Protein AF-A0A838V2D2-F1 (afdb_monomer_lite)

Foldseek 3Di:
DDDDDPDDDPPPDDDDDDDDDDDPVVVVVLVVVCVVVVHDSVVVVVVVVVVVVVVVVVVVVVVVVVVVCVVPPDDPVRVVVVVVVVVVVVVPDPD

Secondary structure (DSSP, 8-state):
----PPPP-----PPPP------HHHHHHHHHHHHHHT--HHHHHHHHHHHHHHHHHHHHHHHHHHHHHHHSPPPHHHHHHHHHHHHHHHHHS--

Radius of gyration: 25.31 Å; chains: 1; bounding box: 63×48×54 Å

pLDDT: mean 87.37, std 14.62, range [41.28, 98.31]

Sequence (95 aa):
MAATKPSGTIWPVSRTQTLVQLNEDLLRQLDERAAKEGRSRSSLIRDAIDAYLFDEDKARIDREIVEGYERIPETDEEMESVEASAREAVEEEPW

Structure (mmCIF, N/CA/C/O backbone):
data_AF-A0A838V2D2-F1
#
_entry.id   AF-A0A838V2D2-F1
#
loop_
_atom_site.group_PDB
_atom_site.id
_atom_site.type_symbol
_atom_site.label_atom_id
_atom_site.label_alt_id
_atom_site.label_comp_id
_atom_site.label_asym_id
_atom_site.label_entity_id
_atom_site.label_seq_id
_atom_site.pdbx_PDB_ins_code
_atom_site.Cartn_x
_atom_site.Cartn_y
_atom_site.Cartn_z
_atom_site.occupancy
_atom_site.B_iso_or_equiv
_atom_site.auth_seq_id
_atom_site.auth_comp_id
_atom_site.auth_asym_id
_atom_site.auth_atom_id
_atom_site.pdbx_PDB_model_num
ATOM 1 N N . MET A 1 1 ? 46.665 -9.140 17.914 1.00 48.03 1 MET A N 1
ATOM 2 C CA . MET A 1 1 ? 45.846 -8.808 16.730 1.00 48.03 1 MET A CA 1
ATOM 3 C C . MET A 1 1 ? 44.562 -9.620 16.784 1.00 48.03 1 MET A C 1
ATOM 5 O O . MET A 1 1 ? 44.650 -10.832 16.680 1.00 48.03 1 MET A O 1
ATOM 9 N N . ALA A 1 2 ? 43.438 -8.944 17.039 1.00 41.28 2 ALA A N 1
ATOM 10 C CA . ALA A 1 2 ? 42.021 -9.346 16.941 1.00 41.28 2 ALA A CA 1
ATOM 11 C C . ALA A 1 2 ? 41.264 -8.422 17.919 1.00 41.28 2 ALA A C 1
ATOM 13 O O . ALA A 1 2 ? 41.774 -8.185 19.006 1.00 41.28 2 ALA A O 1
ATOM 14 N N . ALA A 1 3 ? 40.090 -7.857 17.678 1.00 44.94 3 ALA A N 1
ATOM 15 C CA . ALA A 1 3 ? 39.247 -7.664 16.510 1.00 44.94 3 ALA A CA 1
ATOM 16 C C . ALA A 1 3 ? 38.207 -6.617 16.957 1.00 44.94 3 ALA A C 1
ATOM 18 O O . ALA A 1 3 ? 37.695 -6.747 18.062 1.00 44.94 3 ALA A O 1
ATOM 19 N N . THR A 1 4 ? 37.845 -5.651 16.115 1.00 41.34 4 THR A N 1
ATOM 20 C CA . THR A 1 4 ? 36.537 -4.981 16.214 1.00 41.34 4 THR A CA 1
ATOM 21 C C . THR A 1 4 ? 36.089 -4.689 14.794 1.00 41.34 4 THR A C 1
ATOM 23 O O . THR A 1 4 ? 36.630 -3.808 14.131 1.00 41.34 4 THR A O 1
ATOM 26 N N . LYS A 1 5 ? 35.123 -5.469 14.306 1.00 56.53 5 LYS A N 1
ATOM 27 C CA . LYS A 1 5 ? 34.335 -5.087 13.133 1.00 56.53 5 LYS A CA 1
ATOM 28 C C . LYS A 1 5 ? 33.394 -3.961 13.584 1.00 56.53 5 LYS A C 1
ATOM 30 O O . LYS A 1 5 ? 32.765 -4.136 14.631 1.00 56.53 5 LYS A O 1
ATOM 35 N N . PRO A 1 6 ? 33.281 -2.825 12.876 1.00 51.12 6 PRO A N 1
ATOM 36 C CA . PRO A 1 6 ? 32.275 -1.834 13.228 1.00 51.12 6 PRO A CA 1
ATOM 37 C C . PRO A 1 6 ? 30.883 -2.441 13.012 1.00 51.12 6 PRO A C 1
ATOM 39 O O . PRO A 1 6 ? 30.551 -2.902 11.920 1.00 51.12 6 PRO A O 1
ATOM 42 N N . SER A 1 7 ? 30.112 -2.502 14.099 1.00 60.69 7 SER A N 1
ATOM 43 C CA . SER A 1 7 ? 28.714 -2.930 14.118 1.00 60.69 7 SER A CA 1
ATOM 44 C C . SER A 1 7 ? 27.884 -2.028 13.201 1.00 60.69 7 SER A C 1
ATOM 46 O O . SER A 1 7 ? 28.074 -0.811 13.200 1.00 60.69 7 SER A O 1
ATOM 48 N N . GLY A 1 8 ? 26.997 -2.633 12.409 1.00 54.53 8 GLY A N 1
ATOM 49 C CA . GLY A 1 8 ? 26.199 -1.959 11.389 1.00 54.53 8 GLY A CA 1
ATOM 50 C C . GLY A 1 8 ? 25.382 -0.794 11.945 1.00 54.53 8 GLY A C 1
ATOM 51 O O . GLY A 1 8 ? 24.673 -0.923 12.943 1.00 54.53 8 GLY A O 1
ATOM 52 N N . THR A 1 9 ? 25.480 0.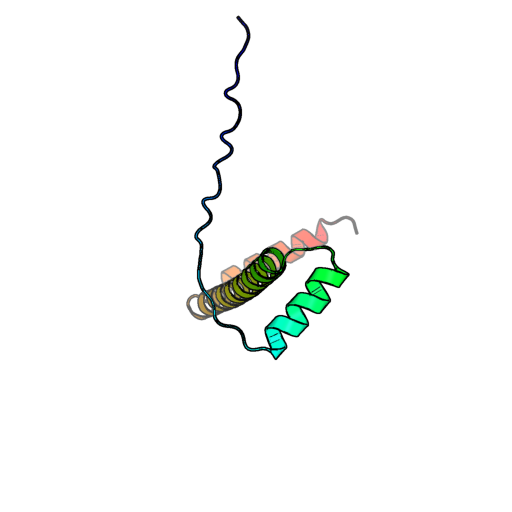353 11.280 1.00 56.97 9 THR A N 1
ATOM 53 C CA . THR A 1 9 ? 24.656 1.528 11.549 1.00 56.97 9 THR A CA 1
ATOM 54 C C . THR A 1 9 ? 23.193 1.200 11.261 1.00 56.97 9 THR A C 1
ATOM 56 O O . THR A 1 9 ? 22.779 1.097 10.109 1.00 56.97 9 THR A O 1
ATOM 59 N N . ILE A 1 10 ? 22.401 1.050 12.318 1.00 58.66 10 ILE A N 1
ATOM 60 C CA . ILE A 1 10 ? 20.940 1.077 12.243 1.00 58.66 10 ILE A CA 1
ATOM 61 C C . ILE A 1 10 ? 20.567 2.552 12.083 1.00 58.66 10 ILE A C 1
ATOM 63 O O . ILE A 1 10 ? 20.594 3.304 13.055 1.00 58.66 10 ILE A O 1
ATOM 67 N N . TRP A 1 11 ? 20.308 3.008 10.858 1.00 53.97 11 TRP A N 1
ATOM 68 C CA . TRP A 1 11 ? 19.791 4.360 10.655 1.00 53.97 11 TRP A CA 1
ATOM 69 C C . TRP A 1 11 ? 18.395 4.433 11.288 1.00 53.97 11 TRP A C 1
ATOM 71 O O . TRP A 1 11 ? 17.520 3.653 10.900 1.00 53.97 11 TRP A O 1
ATOM 81 N N . PRO A 1 12 ? 18.151 5.314 12.274 1.00 61.06 12 PRO A N 1
ATOM 82 C CA . PRO A 1 12 ? 16.805 5.505 12.783 1.00 61.06 12 PRO A CA 1
ATOM 83 C C . PRO A 1 12 ? 15.958 6.121 11.666 1.00 61.06 12 PRO A C 1
ATOM 85 O O . PRO A 1 12 ? 16.247 7.220 11.199 1.00 61.06 12 PRO A O 1
ATOM 88 N N . VAL A 1 13 ? 14.913 5.413 11.230 1.00 69.94 13 VAL A N 1
ATOM 89 C CA . VAL A 1 13 ? 13.926 5.967 10.296 1.00 69.94 13 VAL A CA 1
ATOM 90 C C . VAL A 1 13 ? 13.198 7.099 11.018 1.00 69.94 13 VAL A C 1
ATOM 92 O O . VAL A 1 13 ? 12.427 6.860 11.953 1.00 69.94 13 VAL A O 1
ATOM 95 N N . SER A 1 14 ? 13.472 8.339 10.622 1.00 79.50 14 SER A N 1
ATOM 96 C CA . SER A 1 14 ? 12.795 9.519 11.149 1.00 79.50 14 SER A CA 1
ATOM 97 C C . SER A 1 14 ? 11.320 9.479 10.748 1.00 79.50 14 SER A C 1
ATOM 99 O O . SER A 1 14 ? 10.973 9.354 9.577 1.00 79.50 14 SER A O 1
ATOM 101 N N . ARG A 1 15 ? 10.427 9.549 11.742 1.00 81.50 15 ARG A N 1
ATOM 102 C CA . ARG A 1 15 ? 8.976 9.583 11.521 1.00 81.50 15 ARG A CA 1
ATOM 103 C C . ARG A 1 15 ? 8.478 11.018 11.616 1.00 81.50 15 ARG A C 1
ATOM 105 O O . ARG A 1 15 ? 8.647 11.652 12.654 1.00 81.50 15 ARG A O 1
ATOM 112 N N . THR A 1 16 ? 7.816 11.488 10.566 1.00 90.31 16 THR A N 1
ATOM 113 C CA . THR A 1 16 ? 7.132 12.787 10.555 1.00 90.31 16 THR A CA 1
ATOM 114 C C . THR A 1 16 ? 5.676 12.603 10.976 1.00 90.31 16 THR A C 1
ATOM 116 O O . THR A 1 16 ? 5.002 11.684 10.510 1.00 90.31 16 THR A O 1
ATOM 119 N N . GLN A 1 17 ? 5.187 13.450 11.884 1.00 91.88 17 GLN A N 1
ATOM 120 C CA . GLN A 1 17 ? 3.773 13.474 12.260 1.00 91.88 17 GLN A CA 1
ATOM 121 C C . GLN A 1 17 ? 2.987 14.333 11.266 1.00 91.88 17 GLN A C 1
ATOM 123 O O . GLN A 1 17 ? 3.344 15.483 11.023 1.00 91.88 17 GLN A O 1
ATOM 128 N N . THR A 1 18 ? 1.898 13.782 10.733 1.00 92.50 18 THR A N 1
ATOM 129 C CA . THR A 1 18 ? 1.027 14.454 9.761 1.00 92.50 18 THR A CA 1
ATOM 130 C C . THR A 1 18 ? -0.416 14.374 10.238 1.00 92.50 18 THR A C 1
ATOM 132 O O . THR A 1 18 ? -0.886 13.305 10.630 1.00 92.50 18 THR A O 1
ATOM 135 N N . LEU A 1 19 ? -1.121 15.507 10.212 1.00 95.69 19 LEU A N 1
ATOM 136 C CA . LEU A 1 19 ? -2.551 15.559 10.494 1.00 95.69 19 LEU A CA 1
ATOM 137 C C . LEU A 1 19 ? -3.330 15.261 9.210 1.00 95.69 19 LEU A C 1
ATOM 139 O O . LEU A 1 19 ? -3.111 15.907 8.189 1.00 95.69 19 LEU A O 1
ATOM 143 N N . VAL A 1 20 ? -4.246 14.297 9.280 1.00 93.00 20 VAL A N 1
ATOM 144 C CA . VAL A 1 20 ? -5.142 13.919 8.182 1.00 93.00 20 VAL A CA 1
ATOM 145 C C . VAL A 1 20 ? -6.580 13.926 8.680 1.00 93.00 20 VAL A C 1
ATOM 147 O O . VAL A 1 20 ? -6.847 13.555 9.824 1.00 93.00 20 VAL A O 1
ATOM 150 N N . GLN A 1 21 ? -7.507 14.359 7.831 1.00 96.19 21 GLN A N 1
ATOM 151 C CA . GLN A 1 21 ? -8.936 14.319 8.127 1.00 96.19 21 GLN A CA 1
ATOM 152 C C . GLN A 1 21 ? -9.557 13.107 7.436 1.00 96.19 21 GLN A C 1
ATOM 154 O O . GLN A 1 21 ? -9.390 12.924 6.234 1.00 96.19 21 GLN A O 1
ATOM 159 N N . LEU A 1 22 ? -10.266 12.286 8.207 1.00 96.00 22 LEU A N 1
ATOM 160 C CA . LEU A 1 22 ? -11.016 11.128 7.728 1.00 96.00 22 LEU A CA 1
ATOM 161 C C . LEU A 1 22 ? -12.476 11.308 8.132 1.00 96.00 22 LEU A C 1
ATOM 163 O O . LEU A 1 22 ? -12.758 11.853 9.201 1.00 96.00 22 LEU A O 1
ATOM 167 N N . ASN A 1 23 ? -13.399 10.860 7.285 1.00 98.06 23 ASN A N 1
ATOM 168 C CA . ASN A 1 23 ? -14.812 10.859 7.643 1.00 98.06 23 ASN A CA 1
ATOM 169 C C . ASN A 1 23 ? -15.105 9.792 8.719 1.00 98.06 23 ASN A C 1
ATOM 171 O O . ASN A 1 23 ? -14.295 8.897 8.979 1.00 98.06 23 ASN A O 1
ATOM 175 N N . GLU A 1 24 ? -16.273 9.897 9.352 1.00 98.19 24 GLU A N 1
ATOM 176 C CA . GLU A 1 24 ? -16.679 8.995 10.439 1.00 98.19 24 GLU A CA 1
ATOM 177 C C . GLU A 1 24 ? -16.724 7.527 10.000 1.00 98.19 24 GLU A C 1
ATOM 179 O O . GLU A 1 24 ? -16.333 6.640 10.758 1.00 98.19 24 GLU A O 1
ATOM 184 N N . ASP A 1 25 ? -17.145 7.269 8.761 1.00 98.25 25 ASP A N 1
ATOM 185 C CA . ASP A 1 25 ? -17.253 5.911 8.241 1.00 98.25 25 ASP A CA 1
ATOM 186 C C . ASP A 1 25 ? -15.881 5.236 8.078 1.00 98.25 25 ASP A C 1
ATOM 188 O O . ASP A 1 25 ? -15.688 4.112 8.540 1.00 98.25 25 ASP A O 1
ATOM 192 N N . LEU A 1 26 ? -14.889 5.938 7.522 1.00 96.94 26 LEU A N 1
ATOM 193 C CA . LEU A 1 26 ? -13.518 5.433 7.411 1.00 96.94 26 LEU A CA 1
ATOM 194 C C . LEU A 1 26 ? -12.877 5.218 8.782 1.00 96.94 26 LEU A C 1
ATOM 196 O O . LEU A 1 26 ? -12.162 4.233 8.975 1.00 96.94 26 LEU A O 1
ATOM 200 N N . LEU A 1 27 ? -13.137 6.109 9.745 1.00 97.31 27 LEU A N 1
ATOM 201 C CA . LEU A 1 27 ? -12.656 5.934 11.117 1.00 97.31 27 LEU A CA 1
ATOM 202 C C . LEU A 1 27 ? -13.228 4.663 11.746 1.00 97.31 27 LEU A C 1
ATOM 204 O O . LEU A 1 27 ? -12.465 3.867 12.294 1.00 97.31 27 LEU A O 1
ATOM 208 N N . ARG A 1 28 ? -14.539 4.439 11.603 1.00 98.25 28 ARG A N 1
ATOM 209 C CA . ARG A 1 28 ? -15.213 3.232 12.092 1.00 98.25 28 ARG A CA 1
ATOM 210 C C . ARG A 1 28 ? -14.628 1.965 11.463 1.00 98.25 28 ARG A C 1
ATOM 212 O O . ARG A 1 28 ? -14.299 1.026 12.183 1.00 98.25 28 ARG A O 1
ATOM 219 N N . GLN A 1 29 ? -14.440 1.944 10.144 1.00 97.75 29 GLN A N 1
ATOM 220 C CA . GLN A 1 29 ? -13.852 0.793 9.449 1.00 97.75 29 GLN A CA 1
ATOM 221 C C . GLN A 1 29 ? -12.407 0.511 9.900 1.00 97.75 29 GLN A C 1
ATOM 223 O O . GLN A 1 29 ? -12.030 -0.646 10.114 1.00 97.75 29 GLN A O 1
ATOM 228 N N . LEU A 1 30 ? -11.592 1.557 10.084 1.00 97.25 30 LEU A N 1
ATOM 229 C CA . LEU A 1 30 ? -10.227 1.420 10.602 1.00 97.25 30 LEU A CA 1
ATOM 230 C C . LEU A 1 30 ? -10.212 0.883 12.033 1.00 97.25 30 LEU A C 1
ATOM 232 O O . LEU A 1 30 ? -9.341 0.078 12.356 1.00 97.25 30 LEU A O 1
ATOM 236 N N . ASP A 1 31 ? -11.156 1.302 12.872 1.00 98.06 31 ASP A N 1
ATOM 237 C CA . ASP A 1 31 ? -11.298 0.812 14.242 1.00 98.06 31 ASP A CA 1
ATOM 238 C C . ASP A 1 31 ? -11.662 -0.660 14.315 1.00 98.06 31 ASP A C 1
ATOM 240 O O . ASP A 1 31 ? -10.995 -1.428 15.011 1.00 98.06 31 ASP A O 1
ATOM 244 N N . GLU A 1 32 ? -12.688 -1.063 13.571 1.00 98.31 32 GLU A N 1
ATOM 245 C CA . GLU A 1 32 ? -13.126 -2.456 13.499 1.00 98.31 32 GLU A CA 1
ATOM 246 C C . GLU A 1 32 ? -11.969 -3.360 13.058 1.00 98.31 32 GLU A C 1
ATOM 248 O O . GLU A 1 32 ? -11.709 -4.409 13.658 1.00 98.31 32 GLU A O 1
ATOM 253 N N . ARG A 1 33 ? -11.211 -2.921 12.047 1.00 97.88 33 ARG A N 1
ATOM 254 C CA . ARG A 1 33 ? -10.062 -3.666 11.537 1.00 97.88 33 ARG A CA 1
ATOM 255 C C . ARG A 1 33 ? -8.884 -3.682 12.511 1.00 97.88 33 ARG A C 1
ATOM 257 O O . ARG A 1 33 ? -8.297 -4.739 12.732 1.00 97.88 33 ARG A O 1
ATOM 264 N N . ALA A 1 34 ? -8.559 -2.545 13.120 1.00 98.00 34 ALA A N 1
ATOM 265 C CA . ALA A 1 34 ? -7.506 -2.426 14.125 1.00 98.00 34 ALA A CA 1
ATOM 266 C C . ALA A 1 34 ? -7.764 -3.348 15.322 1.00 98.00 34 ALA A C 1
ATOM 268 O O . ALA A 1 34 ? -6.860 -4.070 15.747 1.00 98.00 34 ALA A O 1
ATOM 269 N N . ALA A 1 35 ? -9.005 -3.377 15.815 1.00 98.12 35 ALA A N 1
ATOM 270 C CA . ALA A 1 35 ? -9.421 -4.255 16.901 1.00 98.12 35 ALA A CA 1
ATOM 271 C C . ALA A 1 35 ? -9.317 -5.735 16.510 1.00 98.12 35 ALA A C 1
ATOM 273 O O . ALA A 1 35 ? -8.766 -6.531 17.269 1.00 98.12 35 ALA A O 1
ATOM 274 N N . LYS A 1 36 ? -9.787 -6.098 15.309 1.00 98.00 36 LYS A N 1
ATOM 275 C CA . LYS A 1 36 ? -9.721 -7.476 14.800 1.00 98.00 36 LYS A CA 1
ATOM 276 C C . LYS A 1 36 ? -8.283 -7.981 14.645 1.00 98.00 36 LYS A C 1
ATOM 278 O O . LYS A 1 36 ? -8.022 -9.149 14.913 1.00 98.00 36 LYS A O 1
ATOM 283 N N . GLU A 1 37 ? -7.366 -7.123 14.200 1.00 97.56 37 GLU A N 1
ATOM 284 C CA . GLU A 1 37 ? -5.964 -7.487 13.952 1.00 97.56 37 GLU A CA 1
ATOM 285 C C . GLU A 1 37 ? -5.046 -7.267 15.168 1.00 97.56 37 GLU A C 1
ATOM 287 O O . GLU A 1 37 ? -3.884 -7.665 15.134 1.00 97.56 37 GLU A O 1
ATOM 292 N N . GLY A 1 38 ? -5.525 -6.625 16.240 1.00 97.81 38 GLY A N 1
ATOM 293 C CA . GLY A 1 38 ? -4.689 -6.248 17.385 1.00 97.81 38 GLY A CA 1
ATOM 294 C C . GLY A 1 38 ? -3.613 -5.210 17.035 1.00 97.81 38 GLY A C 1
ATOM 295 O O . GLY A 1 38 ? -2.529 -5.210 17.619 1.00 97.81 38 GLY A O 1
ATOM 296 N N . ARG A 1 39 ? -3.881 -4.334 16.058 1.00 97.62 39 ARG A N 1
ATOM 297 C CA . ARG A 1 39 ? -2.926 -3.348 15.517 1.00 97.62 39 ARG A CA 1
ATOM 298 C C . ARG A 1 39 ? -3.391 -1.920 15.786 1.00 97.62 39 ARG A C 1
ATOM 300 O O . ARG A 1 39 ? -4.566 -1.663 16.004 1.0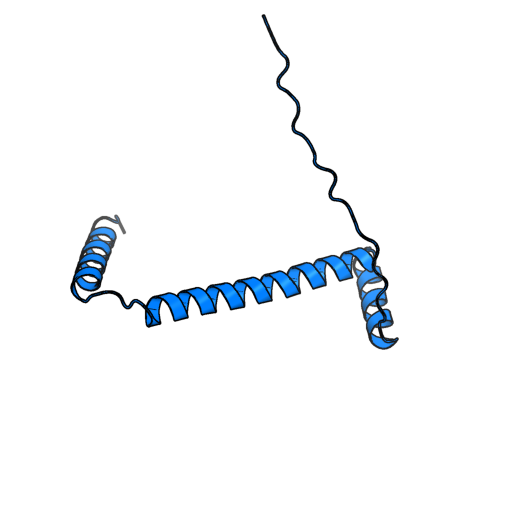0 97.62 39 ARG A O 1
ATOM 307 N N . SER A 1 40 ? -2.474 -0.951 15.728 1.00 96.44 40 SER A N 1
ATOM 308 C CA . SER A 1 40 ? -2.857 0.469 15.794 1.00 96.44 40 SER A CA 1
ATOM 309 C C . SER A 1 40 ? -3.374 0.976 14.444 1.00 96.44 40 SER A C 1
ATOM 311 O O . SER A 1 40 ? -2.841 0.590 13.401 1.00 96.44 40 SER A O 1
ATOM 313 N N . ARG A 1 41 ? -4.310 1.941 14.460 1.00 95.50 41 ARG A N 1
ATOM 314 C CA . ARG A 1 41 ? -4.759 2.660 13.247 1.00 95.50 41 ARG A CA 1
ATOM 315 C C . ARG A 1 41 ? -3.582 3.189 12.429 1.00 95.50 41 ARG A C 1
ATOM 317 O O . ARG A 1 41 ? -3.536 3.011 11.223 1.00 95.50 41 ARG A O 1
ATOM 324 N N . SER A 1 42 ? -2.589 3.784 13.099 1.00 94.38 42 SER A N 1
ATOM 325 C CA . SER A 1 42 ? -1.396 4.330 12.435 1.00 94.38 42 SER A CA 1
ATOM 326 C C . SER A 1 42 ? -0.581 3.268 11.695 1.00 94.38 42 SER A C 1
ATOM 328 O O . SER A 1 42 ? 0.106 3.593 10.736 1.00 94.38 42 SER A O 1
ATOM 330 N N . SER A 1 43 ? -0.617 2.011 12.152 1.00 95.38 43 SER A N 1
ATOM 331 C CA . SER A 1 43 ? 0.035 0.909 11.450 1.00 95.38 43 SER A CA 1
ATOM 332 C C . SER A 1 43 ? -0.732 0.543 10.190 1.00 95.38 43 SER A C 1
ATOM 334 O O . SER A 1 43 ? -0.115 0.451 9.145 1.00 95.38 43 SER A O 1
ATOM 336 N N . LEU A 1 44 ? -2.056 0.403 10.282 1.00 96.75 44 LEU A N 1
ATOM 337 C CA . LEU A 1 44 ? -2.898 0.097 9.124 1.00 96.75 44 LEU A CA 1
ATOM 338 C C . LEU A 1 44 ? -2.836 1.195 8.060 1.00 96.75 44 LEU A C 1
ATOM 340 O O . LEU A 1 44 ? -2.748 0.897 6.878 1.00 96.75 44 LEU A O 1
ATOM 344 N N . ILE A 1 45 ? -2.846 2.461 8.485 1.00 95.81 45 ILE A N 1
ATOM 345 C CA . ILE A 1 45 ? -2.740 3.608 7.579 1.00 95.81 45 ILE A CA 1
ATOM 346 C C . ILE A 1 45 ? -1.394 3.592 6.847 1.00 95.81 45 ILE A C 1
ATOM 348 O O . ILE A 1 45 ? -1.368 3.824 5.647 1.00 95.81 45 ILE A O 1
ATOM 352 N N . ARG A 1 46 ? -0.286 3.295 7.543 1.00 93.88 46 ARG A N 1
ATOM 353 C CA . ARG A 1 46 ? 1.032 3.180 6.899 1.00 93.88 46 ARG A CA 1
ATOM 354 C C . ARG A 1 46 ? 1.063 2.047 5.879 1.00 93.88 46 ARG A C 1
ATOM 356 O O . ARG A 1 46 ? 1.395 2.315 4.738 1.00 93.88 46 ARG A O 1
ATOM 363 N N . ASP A 1 47 ? 0.632 0.846 6.259 1.00 95.06 47 ASP A N 1
ATOM 364 C CA . ASP A 1 47 ? 0.592 -0.297 5.339 1.00 95.06 47 ASP A CA 1
ATOM 365 C C . ASP A 1 47 ? -0.266 -0.008 4.097 1.00 95.06 47 ASP A C 1
ATOM 367 O O . ASP A 1 47 ? 0.100 -0.375 2.986 1.00 95.06 47 ASP A O 1
ATOM 371 N N . ALA A 1 48 ? -1.412 0.656 4.276 1.00 95.12 48 ALA A N 1
ATOM 372 C CA . ALA A 1 48 ? -2.291 1.018 3.170 1.00 95.12 48 ALA A CA 1
ATOM 373 C C . ALA A 1 48 ? -1.644 2.048 2.231 1.00 95.12 48 ALA A C 1
ATOM 375 O O . ALA A 1 48 ? -1.804 1.945 1.019 1.00 95.12 48 ALA A O 1
ATOM 376 N N . ILE A 1 49 ? -0.911 3.021 2.782 1.00 94.69 49 ILE A N 1
ATOM 377 C CA . ILE A 1 49 ? -0.149 3.997 1.993 1.00 94.69 49 ILE A CA 1
ATOM 378 C C . ILE A 1 49 ? 0.994 3.302 1.249 1.00 94.69 49 ILE A C 1
ATOM 380 O O . ILE A 1 49 ? 1.150 3.536 0.056 1.00 94.69 49 ILE A O 1
ATOM 384 N N . ASP A 1 50 ? 1.751 2.429 1.917 1.00 93.38 50 ASP A N 1
ATOM 385 C CA . ASP A 1 50 ? 2.852 1.684 1.296 1.00 93.38 50 ASP A CA 1
ATOM 386 C C . ASP A 1 50 ? 2.340 0.818 0.137 1.00 93.38 50 ASP A C 1
ATOM 388 O O . ASP A 1 50 ? 2.925 0.829 -0.943 1.00 93.38 50 ASP A O 1
ATOM 392 N 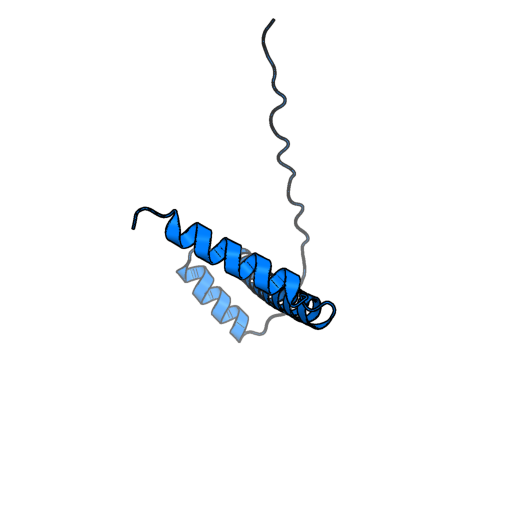N . ALA A 1 51 ? 1.215 0.122 0.327 1.00 92.25 51 ALA A N 1
ATOM 393 C CA . ALA A 1 51 ? 0.580 -0.665 -0.727 1.00 92.25 51 ALA A CA 1
ATOM 394 C C . ALA A 1 51 ? 0.110 0.213 -1.898 1.00 92.25 51 ALA A C 1
ATOM 396 O O . ALA A 1 51 ? 0.409 -0.091 -3.049 1.00 92.25 51 ALA A O 1
ATOM 397 N N . TYR A 1 52 ? -0.569 1.327 -1.609 1.00 91.25 52 TYR A N 1
ATOM 398 C CA . TYR A 1 52 ? -1.052 2.253 -2.635 1.00 91.25 52 TYR A CA 1
ATOM 399 C C . TYR A 1 52 ? 0.092 2.829 -3.483 1.00 91.25 52 TYR A C 1
ATOM 401 O O . TYR A 1 52 ? 0.002 2.852 -4.709 1.00 91.25 52 TYR A O 1
ATOM 409 N N . LEU A 1 53 ? 1.180 3.260 -2.837 1.00 90.44 53 LEU A N 1
ATOM 410 C CA . LEU A 1 53 ? 2.343 3.822 -3.526 1.00 90.44 53 LEU A CA 1
ATOM 411 C C . LEU A 1 53 ? 3.115 2.759 -4.313 1.00 90.44 53 LEU A C 1
ATOM 413 O O . LEU A 1 53 ? 3.562 3.030 -5.423 1.00 90.44 53 LEU A O 1
ATOM 417 N N . PHE A 1 54 ? 3.248 1.546 -3.773 1.00 88.62 54 PHE A N 1
ATOM 418 C CA . PHE A 1 54 ? 3.897 0.445 -4.483 1.00 88.62 54 PHE A CA 1
ATOM 419 C C . PHE A 1 54 ? 3.152 0.076 -5.771 1.00 88.62 54 PHE A C 1
ATOM 421 O O . PHE A 1 54 ? 3.782 -0.140 -6.809 1.00 88.62 54 PHE A O 1
ATOM 428 N N . ASP A 1 55 ? 1.820 0.031 -5.719 1.00 87.62 55 ASP A N 1
ATOM 429 C CA .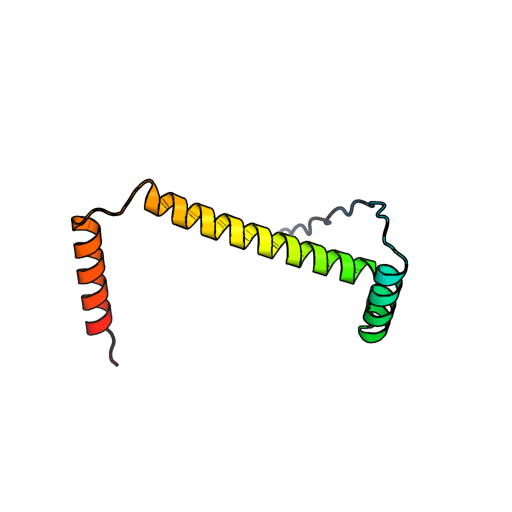 ASP A 1 55 ? 0.990 -0.251 -6.890 1.00 87.62 55 ASP A CA 1
ATOM 430 C C . ASP A 1 55 ? 1.106 0.864 -7.945 1.00 87.62 55 ASP A C 1
ATOM 432 O O . ASP A 1 55 ? 1.200 0.578 -9.142 1.00 87.62 55 ASP A O 1
ATOM 436 N N . GLU A 1 56 ? 1.170 2.130 -7.518 1.00 88.38 56 GLU A N 1
ATOM 437 C CA . GLU A 1 56 ? 1.398 3.274 -8.410 1.00 88.38 56 GLU A CA 1
ATOM 438 C C . GLU A 1 56 ? 2.774 3.210 -9.088 1.00 88.38 56 GLU A C 1
ATOM 440 O O . GLU A 1 56 ? 2.871 3.397 -10.305 1.00 88.38 56 GLU A O 1
ATOM 445 N N . ASP A 1 57 ? 3.826 2.891 -8.330 1.00 90.94 57 ASP A N 1
ATOM 446 C CA . ASP A 1 57 ? 5.183 2.751 -8.857 1.00 90.94 57 ASP A CA 1
ATOM 447 C C . ASP A 1 57 ? 5.298 1.596 -9.847 1.00 90.94 57 ASP A C 1
ATOM 449 O O . ASP A 1 57 ? 5.895 1.766 -10.912 1.00 90.94 57 ASP A O 1
ATOM 453 N N . LYS A 1 58 ? 4.689 0.441 -9.553 1.00 90.62 58 LYS A N 1
ATOM 454 C CA . LYS A 1 58 ? 4.630 -0.667 -10.512 1.00 90.62 58 LYS A CA 1
ATOM 455 C C . LYS A 1 58 ? 3.939 -0.255 -11.800 1.00 90.62 58 LYS A C 1
ATOM 457 O O . LYS A 1 58 ? 4.503 -0.432 -12.874 1.00 90.62 58 LYS A O 1
ATOM 462 N N . ALA A 1 59 ? 2.758 0.350 -11.693 1.00 89.81 59 ALA A N 1
ATOM 463 C CA . ALA A 1 59 ? 2.016 0.794 -12.863 1.00 89.81 59 ALA A CA 1
ATOM 464 C C . ALA A 1 59 ? 2.796 1.844 -13.670 1.00 89.81 59 ALA A C 1
ATOM 466 O O . ALA A 1 59 ? 2.683 1.893 -14.894 1.00 89.81 59 ALA A O 1
ATOM 467 N N . ARG A 1 60 ? 3.575 2.704 -13.004 1.00 95.12 60 ARG A N 1
ATOM 468 C CA . ARG A 1 60 ? 4.465 3.665 -13.661 1.00 95.12 60 ARG A CA 1
ATOM 469 C C . ARG A 1 60 ? 5.605 2.966 -14.398 1.00 95.12 60 ARG A C 1
ATOM 471 O O . ARG A 1 60 ? 5.812 3.275 -15.565 1.00 95.12 60 ARG A O 1
ATOM 478 N N . ILE A 1 61 ? 6.296 2.030 -13.751 1.00 95.50 61 ILE A N 1
ATOM 479 C CA . ILE A 1 61 ? 7.397 1.268 -14.356 1.00 95.50 61 ILE A CA 1
ATOM 480 C C . ILE A 1 61 ? 6.907 0.484 -15.576 1.00 95.50 61 ILE A C 1
ATOM 482 O O . ILE A 1 61 ? 7.535 0.558 -16.625 1.00 95.50 61 ILE A O 1
ATOM 486 N N . ASP A 1 62 ? 5.764 -0.199 -15.476 1.00 94.94 62 ASP A N 1
ATOM 487 C CA . ASP A 1 62 ? 5.193 -0.950 -16.600 1.00 94.94 62 ASP A CA 1
ATOM 488 C C . ASP A 1 62 ? 4.933 -0.037 -17.810 1.00 94.94 62 ASP A C 1
ATOM 490 O O . ASP A 1 62 ? 5.274 -0.389 -18.940 1.00 94.94 62 ASP A O 1
ATOM 494 N N . ARG A 1 63 ? 4.392 1.171 -17.583 1.00 94.75 63 ARG A N 1
ATOM 495 C CA . ARG A 1 63 ? 4.210 2.170 -18.651 1.00 94.75 63 ARG A CA 1
ATOM 496 C C . ARG A 1 63 ? 5.539 2.626 -19.242 1.00 94.75 63 ARG A C 1
ATOM 498 O O . ARG A 1 63 ? 5.672 2.656 -20.458 1.00 94.75 63 ARG A O 1
ATOM 505 N N . GLU A 1 64 ? 6.516 2.956 -18.400 1.00 96.62 64 GLU A N 1
ATOM 506 C CA . GLU A 1 64 ? 7.841 3.406 -18.846 1.00 96.62 64 GLU A CA 1
ATOM 507 C C . GLU A 1 64 ? 8.562 2.336 -19.681 1.00 96.62 64 GLU A C 1
ATOM 509 O O . GLU A 1 64 ? 9.237 2.675 -20.653 1.00 96.62 64 GLU A O 1
ATOM 514 N N . ILE A 1 65 ? 8.389 1.053 -19.344 1.00 94.94 65 ILE A N 1
ATOM 515 C CA . ILE A 1 65 ? 8.922 -0.074 -20.120 1.00 94.94 65 ILE A CA 1
ATOM 516 C C . ILE A 1 65 ? 8.268 -0.129 -21.503 1.00 94.94 65 ILE A C 1
ATOM 518 O O . ILE A 1 65 ? 8.982 -0.138 -22.506 1.00 94.94 65 ILE A O 1
ATOM 522 N N . VAL A 1 66 ? 6.931 -0.128 -21.572 1.00 95.25 66 VAL A N 1
ATOM 523 C CA . VAL A 1 66 ? 6.196 -0.174 -22.851 1.00 95.25 66 VAL A CA 1
ATOM 524 C C . VAL A 1 66 ? 6.566 1.016 -23.734 1.00 95.25 66 VAL A C 1
ATOM 526 O O . VAL A 1 66 ? 6.954 0.830 -24.884 1.00 95.25 66 VAL A O 1
ATOM 529 N N . GLU A 1 67 ? 6.533 2.230 -23.184 1.00 95.94 67 GLU A N 1
ATOM 530 C CA . GLU A 1 67 ? 6.912 3.446 -23.911 1.00 95.94 67 GLU A CA 1
ATOM 531 C C . GLU A 1 67 ? 8.370 3.411 -24.393 1.00 95.94 67 GLU A C 1
ATOM 533 O O . GLU A 1 67 ? 8.705 4.018 -25.412 1.00 95.94 67 GLU A O 1
ATOM 538 N N . GLY A 1 68 ? 9.254 2.735 -23.656 1.00 95.06 68 GLY A N 1
ATOM 539 C CA . GLY A 1 68 ? 10.640 2.507 -24.051 1.00 95.06 68 GLY A CA 1
ATOM 540 C C . GLY A 1 68 ? 10.738 1.673 -25.326 1.00 95.06 68 GLY A C 1
ATOM 541 O O . GLY A 1 68 ? 11.357 2.126 -26.291 1.00 95.06 68 GLY A O 1
ATOM 542 N N . TYR A 1 69 ? 10.078 0.512 -25.346 1.00 92.12 69 TYR A N 1
ATOM 543 C CA . TYR A 1 69 ? 10.032 -0.379 -26.511 1.00 92.12 69 TYR A CA 1
ATOM 544 C C . TYR A 1 69 ? 9.313 0.251 -27.710 1.00 92.12 69 TYR A C 1
ATOM 546 O O . TYR A 1 69 ? 9.738 0.074 -28.846 1.00 92.12 69 TYR A O 1
ATOM 554 N N . GLU A 1 70 ? 8.263 1.045 -27.490 1.00 93.62 70 GLU A N 1
ATOM 555 C CA . GLU A 1 70 ? 7.597 1.769 -28.581 1.00 93.62 70 GLU A CA 1
ATOM 556 C C . GLU A 1 70 ? 8.496 2.851 -29.198 1.00 93.62 70 GLU A C 1
ATOM 558 O O . GLU A 1 70 ? 8.461 3.095 -30.406 1.00 93.62 70 GLU A O 1
ATOM 563 N N . ARG A 1 71 ? 9.300 3.531 -28.372 1.00 95.56 71 ARG A N 1
ATOM 564 C CA . ARG A 1 71 ? 10.172 4.629 -28.811 1.00 95.56 71 ARG A CA 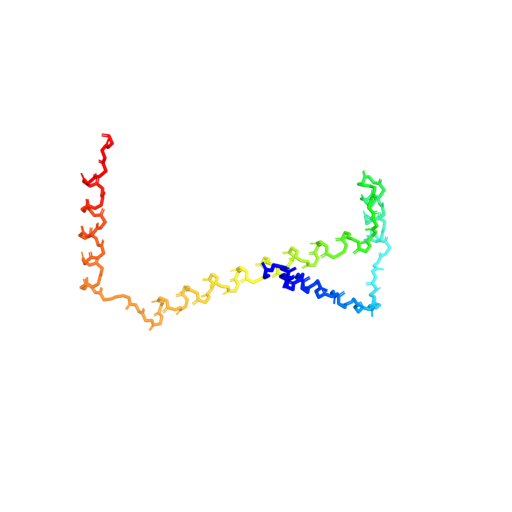1
ATOM 565 C C . ARG A 1 71 ? 11.413 4.133 -29.537 1.00 95.56 71 ARG A C 1
ATOM 567 O O . ARG A 1 71 ? 11.881 4.796 -30.462 1.00 95.56 71 ARG A O 1
ATOM 574 N N . ILE A 1 72 ? 11.976 3.029 -29.066 1.00 93.94 72 ILE A N 1
ATOM 575 C CA . ILE A 1 72 ? 13.163 2.395 -29.630 1.00 93.94 72 ILE A CA 1
ATOM 576 C C . ILE A 1 72 ? 12.797 0.926 -29.839 1.00 93.94 72 ILE A C 1
ATOM 578 O O . ILE A 1 72 ? 13.099 0.103 -28.974 1.00 93.94 72 ILE A O 1
ATOM 582 N N . PRO A 1 73 ? 12.090 0.611 -30.940 1.00 89.56 73 PRO A N 1
ATOM 583 C CA . PRO A 1 73 ? 11.749 -0.767 -31.243 1.00 89.56 73 PRO A CA 1
ATOM 584 C C . PRO A 1 73 ? 13.020 -1.560 -31.532 1.00 89.56 73 PRO A C 1
ATOM 586 O O . PRO A 1 73 ? 13.978 -1.034 -32.107 1.00 89.56 73 PRO A O 1
ATOM 589 N N . GLU A 1 74 ? 13.000 -2.828 -31.140 1.00 90.56 74 GLU A N 1
ATOM 590 C CA . GLU A 1 74 ? 14.044 -3.789 -31.482 1.00 90.56 74 GLU A CA 1
ATOM 591 C C . GLU A 1 74 ? 14.123 -3.950 -33.004 1.00 90.56 74 GLU A C 1
ATOM 593 O O . GLU A 1 74 ? 13.117 -3.885 -33.719 1.00 90.56 74 GLU A O 1
ATOM 598 N N . THR A 1 75 ? 15.337 -4.125 -33.511 1.00 92.69 75 THR A N 1
ATOM 599 C CA . THR A 1 75 ? 15.564 -4.380 -34.934 1.00 92.69 75 THR A CA 1
ATOM 600 C C . THR A 1 75 ? 15.270 -5.836 -35.281 1.00 92.69 75 THR A C 1
ATOM 602 O O . THR A 1 75 ? 15.386 -6.727 -34.441 1.00 92.69 75 THR A O 1
ATOM 605 N N . ASP A 1 76 ? 14.944 -6.099 -36.548 1.00 91.88 76 ASP A N 1
ATOM 606 C CA . ASP A 1 76 ? 14.693 -7.466 -37.025 1.00 91.88 76 ASP A CA 1
ATOM 607 C C . ASP A 1 76 ? 15.899 -8.395 -36.767 1.00 91.88 76 ASP A C 1
ATOM 609 O O . ASP A 1 76 ? 15.724 -9.543 -36.372 1.00 91.88 76 ASP A O 1
ATOM 613 N N . GLU A 1 77 ? 17.128 -7.881 -36.903 1.00 92.50 77 GLU A N 1
ATOM 614 C CA . GLU A 1 77 ? 18.366 -8.630 -36.633 1.00 92.50 77 GLU A CA 1
ATOM 615 C C . GLU A 1 77 ? 18.521 -8.990 -35.143 1.00 92.50 77 GLU A C 1
ATOM 617 O O . GLU A 1 77 ? 18.906 -10.112 -34.803 1.00 92.50 77 GLU A O 1
ATOM 622 N N . GLU A 1 78 ? 18.189 -8.065 -34.236 1.00 90.62 78 GLU A N 1
ATOM 623 C CA . GLU A 1 78 ? 18.177 -8.336 -32.793 1.00 90.62 78 GLU A CA 1
ATOM 624 C C . GLU A 1 78 ? 17.131 -9.399 -32.445 1.00 90.62 78 GLU A C 1
ATOM 626 O O . GLU A 1 78 ? 17.425 -10.323 -31.685 1.00 90.62 78 GLU A O 1
ATOM 631 N N . MET A 1 79 ? 15.945 -9.319 -33.050 1.00 92.19 79 MET A N 1
ATOM 632 C CA . MET A 1 79 ? 14.873 -10.292 -32.836 1.00 92.19 79 MET A CA 1
ATOM 633 C C . MET A 1 79 ? 15.244 -11.691 -33.343 1.00 92.19 79 MET A C 1
ATOM 635 O O . MET A 1 79 ? 15.018 -12.674 -32.635 1.00 92.19 79 MET A O 1
ATOM 639 N N . GLU A 1 80 ? 15.871 -11.796 -34.518 1.00 92.12 80 GLU A N 1
ATOM 640 C CA . GLU A 1 80 ? 16.373 -13.068 -35.057 1.00 92.12 80 GLU A CA 1
ATOM 641 C C . GLU A 1 80 ? 17.442 -13.693 -34.142 1.00 92.12 80 GLU A C 1
ATOM 643 O O . GLU A 1 80 ? 17.417 -14.899 -33.874 1.00 92.12 80 GLU A O 1
ATOM 648 N N . SER A 1 81 ? 18.354 -12.873 -33.612 1.00 90.25 81 SER A N 1
ATOM 649 C CA . SER A 1 81 ? 19.401 -13.303 -32.676 1.00 90.25 81 SER A CA 1
ATOM 650 C C . SER A 1 81 ? 18.829 -13.808 -31.345 1.00 90.25 81 SER A C 1
ATOM 652 O O . SER A 1 81 ? 19.245 -14.856 -30.831 1.00 90.25 81 SER A O 1
ATOM 654 N N . VAL A 1 82 ? 17.830 -13.105 -30.801 1.00 91.06 82 VAL A N 1
ATOM 655 C CA . VAL A 1 82 ? 17.109 -13.518 -29.589 1.00 91.06 82 VAL A CA 1
ATOM 656 C C . VAL A 1 82 ? 16.379 -14.841 -29.819 1.00 91.06 82 VAL A C 1
ATOM 658 O O . VAL A 1 82 ? 16.467 -15.736 -28.978 1.00 91.06 82 VAL A O 1
ATOM 661 N N . GLU A 1 83 ? 15.706 -15.013 -30.960 1.00 92.56 83 GLU A N 1
ATOM 662 C CA . GLU A 1 83 ? 14.988 -16.251 -31.278 1.00 92.56 83 GLU A CA 1
ATOM 663 C C . GLU A 1 83 ? 15.936 -17.451 -31.433 1.00 92.56 83 GLU A C 1
ATOM 665 O O . GLU A 1 83 ? 15.650 -18.544 -30.934 1.00 92.56 83 GLU A O 1
ATOM 670 N N . ALA A 1 84 ? 17.076 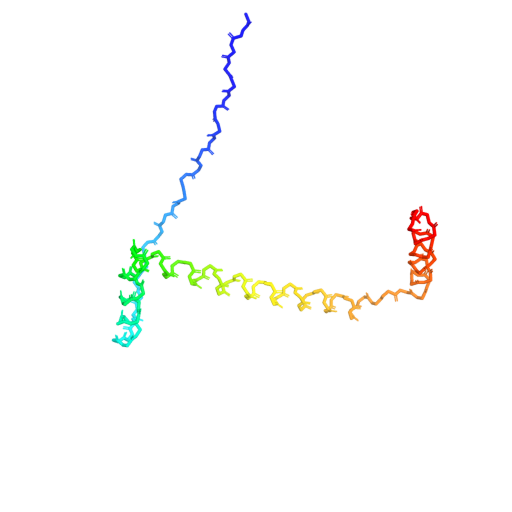-17.262 -32.103 1.00 91.06 84 ALA A N 1
ATOM 671 C CA . ALA A 1 84 ? 18.092 -18.300 -32.246 1.00 91.06 84 ALA A CA 1
ATOM 672 C C . ALA A 1 84 ? 18.645 -18.734 -30.880 1.00 91.06 84 ALA A C 1
ATOM 674 O O . ALA A 1 84 ? 18.670 -19.928 -30.582 1.00 91.06 84 ALA A O 1
ATOM 675 N N . SER A 1 85 ? 18.985 -17.762 -30.028 1.00 90.38 85 SER A N 1
ATOM 676 C CA . SER A 1 85 ? 19.497 -18.011 -28.675 1.00 90.38 85 SER A CA 1
ATOM 677 C C . SER A 1 85 ? 18.460 -18.708 -27.785 1.00 90.38 85 SER A C 1
ATOM 679 O O . SER A 1 85 ? 18.791 -19.614 -27.024 1.00 90.38 85 SER A O 1
ATOM 681 N N . ALA A 1 86 ? 17.184 -18.321 -27.890 1.00 90.62 86 ALA A N 1
ATOM 682 C CA . ALA A 1 86 ? 16.100 -18.954 -27.142 1.00 90.62 86 ALA A CA 1
ATOM 683 C C . ALA A 1 86 ? 15.888 -20.418 -27.558 1.00 90.62 86 ALA A C 1
ATOM 685 O O . ALA A 1 86 ? 15.611 -21.266 -26.711 1.00 90.62 86 ALA A O 1
ATOM 686 N N . ARG A 1 87 ? 16.031 -20.725 -28.854 1.00 90.06 87 ARG A N 1
ATOM 687 C CA . ARG A 1 87 ? 15.932 -22.092 -29.381 1.00 90.06 87 ARG A CA 1
ATOM 688 C C . ARG A 1 87 ? 17.081 -22.970 -28.887 1.00 90.06 87 ARG A C 1
ATOM 690 O O . ARG A 1 87 ? 16.820 -24.069 -28.411 1.00 90.06 87 ARG A O 1
ATOM 697 N N . GLU A 1 88 ? 18.309 -22.463 -28.941 1.00 90.94 88 GLU A N 1
ATOM 698 C CA . GLU A 1 88 ? 19.496 -23.155 -28.422 1.00 90.94 88 GLU A CA 1
ATOM 699 C C . GLU A 1 88 ? 19.350 -23.464 -26.925 1.00 90.94 88 GLU A C 1
ATOM 701 O O . GLU A 1 88 ? 19.509 -24.611 -26.516 1.00 90.94 88 GLU A O 1
ATOM 706 N N . ALA A 1 89 ? 18.918 -22.487 -26.120 1.00 88.75 89 ALA A N 1
ATOM 707 C CA . ALA A 1 89 ? 18.699 -22.688 -24.688 1.00 88.75 89 ALA A CA 1
ATOM 708 C C . ALA A 1 89 ? 17.672 -23.796 -24.383 1.00 88.75 89 ALA A C 1
ATOM 710 O O . ALA A 1 89 ? 17.852 -24.560 -23.442 1.00 88.75 89 ALA A O 1
ATOM 711 N N . VAL A 1 90 ? 16.602 -23.922 -25.179 1.00 89.31 90 VAL A N 1
ATOM 712 C CA . VAL A 1 90 ? 15.606 -25.000 -25.017 1.00 89.31 90 VAL A CA 1
ATOM 713 C C . VAL A 1 90 ? 16.170 -26.372 -25.404 1.00 89.31 90 VAL A C 1
ATOM 715 O O . VAL A 1 90 ? 15.777 -27.383 -24.820 1.00 89.31 90 VAL A O 1
ATOM 718 N N . GLU A 1 91 ? 17.067 -26.432 -26.386 1.00 89.62 91 GLU A N 1
ATOM 719 C CA . GLU A 1 91 ? 17.708 -27.675 -26.833 1.00 89.62 91 GLU A CA 1
ATOM 720 C C . GLU A 1 91 ? 18.779 -28.177 -25.851 1.00 89.62 91 GLU A C 1
ATOM 722 O O . GLU A 1 91 ? 18.988 -29.386 -25.746 1.00 89.62 91 GLU A O 1
ATOM 727 N N . GLU A 1 92 ? 19.434 -27.273 -25.116 1.00 88.00 92 GLU A N 1
ATOM 728 C CA . GLU A 1 92 ? 20.439 -27.613 -24.099 1.00 88.00 92 GLU A CA 1
ATOM 729 C C . GLU A 1 92 ? 19.842 -28.116 -22.773 1.00 88.00 92 GLU A C 1
ATOM 731 O O . GLU A 1 92 ? 20.534 -28.773 -21.987 1.00 88.00 92 GLU A O 1
ATOM 736 N N . GLU A 1 93 ? 18.562 -27.843 -22.511 1.00 77.75 93 GLU A N 1
ATOM 737 C CA . GLU A 1 93 ? 17.880 -28.314 -21.305 1.00 77.75 93 GLU A CA 1
ATOM 738 C C . GLU A 1 93 ? 17.579 -29.831 -21.396 1.00 77.75 93 GLU A C 1
ATOM 740 O O . GLU A 1 93 ? 17.025 -30.298 -22.391 1.00 77.75 93 GLU A O 1
ATOM 745 N N . PRO A 1 94 ? 17.899 -30.643 -20.367 1.00 71.88 94 PRO A N 1
ATOM 746 C CA . PRO A 1 94 ? 17.769 -32.104 -20.400 1.00 71.88 94 PRO A CA 1
ATOM 747 C C . PRO A 1 94 ? 16.355 -32.578 -20.012 1.00 71.88 94 PRO A C 1
ATOM 749 O O . PRO A 1 94 ? 16.210 -33.445 -19.144 1.00 71.88 94 PRO A O 1
ATOM 752 N N . TRP A 1 95 ? 15.326 -31.951 -20.586 1.00 66.81 95 TRP A N 1
ATOM 753 C CA . TRP A 1 95 ? 13.916 -32.214 -20.271 1.00 66.81 95 TRP A CA 1
ATOM 754 C C . TRP A 1 95 ? 13.464 -33.650 -20.574 1.00 66.81 95 TRP A C 1
ATOM 756 O O . TRP A 1 95 ? 13.953 -34.273 -21.545 1.00 66.81 95 TRP A O 1
#